Protein AF-A0A377TNX3-F1 (afdb_monomer_lite)

Structure (mmCIF, N/CA/C/O backbone):
data_AF-A0A377TNX3-F1
#
_entry.id   AF-A0A377TNX3-F1
#
loop_
_atom_site.group_PDB
_atom_site.id
_atom_site.type_symbol
_atom_site.label_atom_id
_atom_site.label_alt_id
_atom_site.label_comp_id
_atom_site.label_asym_id
_atom_site.label_entity_id
_atom_site.label_seq_id
_atom_site.pdbx_PDB_ins_code
_atom_site.Cartn_x
_atom_site.Cartn_y
_atom_site.Cartn_z
_atom_site.occupancy
_atom_site.B_iso_or_equiv
_atom_site.auth_seq_id
_atom_site.auth_comp_id
_atom_site.auth_asym_id
_atom_site.auth_atom_id
_atom_site.pdbx_PDB_model_num
ATOM 1 N N . MET A 1 1 ? 7.788 2.798 6.196 1.00 94.25 1 MET A N 1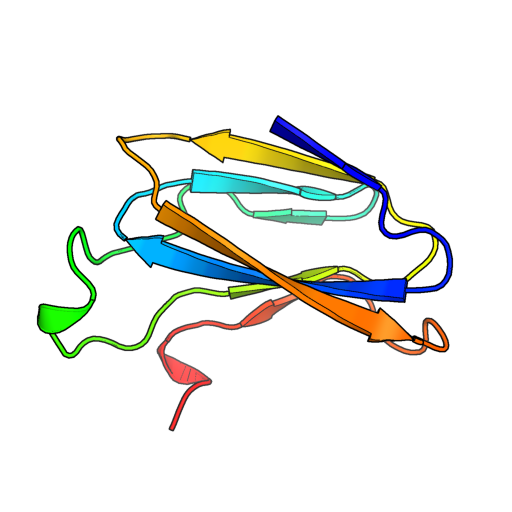
ATOM 2 C CA . MET A 1 1 ? 6.960 4.021 6.331 1.00 94.25 1 MET A CA 1
ATOM 3 C C . MET A 1 1 ? 5.670 3.656 7.044 1.00 94.25 1 MET A C 1
ATOM 5 O O . MET A 1 1 ? 5.141 2.592 6.767 1.00 94.25 1 MET A O 1
ATOM 9 N N . THR A 1 2 ? 5.153 4.513 7.923 1.00 97.56 2 THR A N 1
ATOM 10 C CA . THR A 1 2 ? 3.860 4.301 8.595 1.00 97.56 2 THR A CA 1
ATOM 11 C C . THR A 1 2 ? 2.905 5.431 8.230 1.00 97.56 2 THR A C 1
ATOM 13 O O . THR A 1 2 ? 3.320 6.587 8.216 1.00 97.56 2 THR A O 1
ATOM 16 N N . LEU A 1 3 ? 1.650 5.100 7.931 1.00 97.12 3 LEU A N 1
ATOM 17 C CA . LEU A 1 3 ? 0.58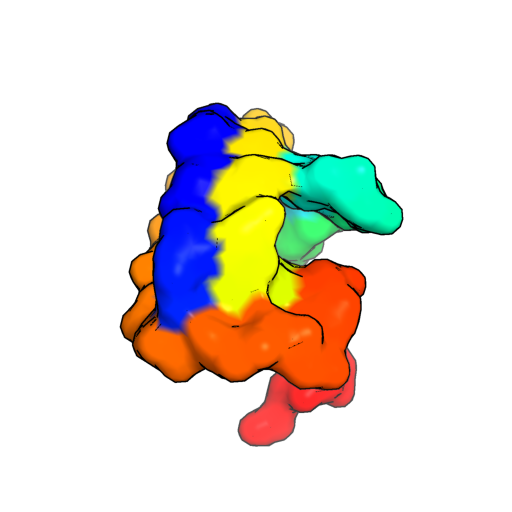1 6.048 7.621 1.00 97.12 3 LEU A CA 1
ATOM 18 C C . LEU A 1 3 ? -0.628 5.769 8.517 1.00 97.12 3 LEU A C 1
ATOM 20 O O . LEU A 1 3 ? -0.892 4.623 8.885 1.00 97.12 3 LEU A O 1
ATOM 24 N N . GLU A 1 4 ? -1.382 6.818 8.819 1.00 97.25 4 GLU A N 1
ATOM 25 C CA . GLU A 1 4 ? -2.666 6.733 9.512 1.00 97.25 4 GLU A CA 1
ATOM 26 C C . GLU A 1 4 ? -3.754 7.258 8.580 1.00 97.25 4 GLU A C 1
ATOM 28 O O . GLU A 1 4 ? -3.600 8.320 7.973 1.00 97.25 4 GLU A O 1
ATOM 33 N N . SER A 1 5 ? -4.837 6.498 8.428 1.00 95.88 5 SER A N 1
ATOM 34 C CA . SER A 1 5 ? -5.924 6.867 7.520 1.00 95.88 5 SER A CA 1
ATOM 35 C C . SER A 1 5 ? -6.902 7.862 8.157 1.00 95.88 5 SER A C 1
ATOM 37 O O . SER A 1 5 ? -7.516 8.661 7.452 1.00 95.88 5 SER A O 1
ATOM 39 N N . GLY A 1 6 ? -6.995 7.903 9.491 1.00 95.50 6 GLY A N 1
ATOM 40 C CA . GLY A 1 6 ? -7.843 8.860 10.206 1.00 95.50 6 GLY A CA 1
ATOM 41 C C . GLY A 1 6 ? -9.316 8.722 9.811 1.00 95.50 6 GLY A C 1
ATOM 42 O O . GLY A 1 6 ? -9.865 7.628 9.794 1.00 95.50 6 GLY A O 1
ATOM 43 N N . ASP A 1 7 ? -9.998 9.814 9.491 1.00 95.50 7 ASP A N 1
ATOM 44 C CA . ASP A 1 7 ? -11.375 9.797 8.967 1.00 95.50 7 ASP A CA 1
ATOM 45 C C . ASP A 1 7 ? -11.453 9.553 7.442 1.00 95.50 7 ASP A C 1
ATOM 47 O O . ASP A 1 7 ? -12.529 9.606 6.838 1.00 95.50 7 ASP A O 1
ATOM 51 N N . ARG A 1 8 ? -10.315 9.269 6.801 1.00 97.12 8 ARG A N 1
ATOM 52 C CA . ARG A 1 8 ? -10.180 9.077 5.356 1.00 97.12 8 ARG A CA 1
ATOM 53 C C . ARG A 1 8 ? -9.898 7.622 5.027 1.00 97.12 8 ARG A C 1
ATOM 55 O O . ARG A 1 8 ? -9.319 6.894 5.813 1.00 97.12 8 ARG A O 1
ATOM 62 N N . GLU A 1 9 ? -10.263 7.202 3.830 1.00 97.62 9 GLU A N 1
ATOM 63 C CA . GLU A 1 9 ? -9.747 5.976 3.228 1.00 97.62 9 GLU A CA 1
ATOM 64 C C . GLU A 1 9 ? -8.528 6.286 2.359 1.00 97.62 9 GLU A C 1
ATOM 66 O O . GLU A 1 9 ? -8.419 7.381 1.792 1.00 97.62 9 GLU A O 1
ATOM 71 N N . LEU A 1 10 ? -7.615 5.319 2.255 1.00 98.12 10 LEU A N 1
ATOM 72 C CA . LEU A 1 10 ? -6.424 5.416 1.418 1.00 98.12 10 LEU A CA 1
ATOM 73 C C .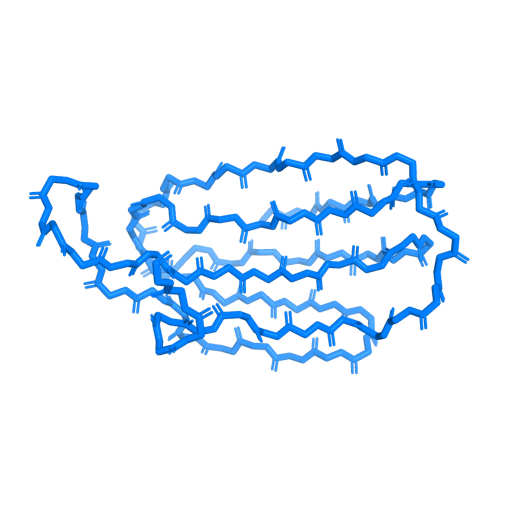 LEU A 1 10 ? -6.439 4.340 0.332 1.00 98.12 10 LEU A C 1
ATOM 75 O O . LEU A 1 10 ? -6.869 3.209 0.553 1.00 98.12 10 LEU A O 1
ATOM 79 N N . CYS A 1 11 ? -5.903 4.683 -0.832 1.00 97.88 11 CYS A N 1
ATOM 80 C CA . CYS A 1 11 ? -5.509 3.727 -1.855 1.00 97.88 11 CYS A CA 1
ATOM 81 C C . CYS A 1 11 ? -4.005 3.883 -2.083 1.00 97.88 11 CYS A C 1
ATOM 83 O O . CYS A 1 11 ? -3.547 4.918 -2.573 1.00 97.88 11 CYS A O 1
ATOM 85 N N . LEU A 1 12 ? -3.245 2.874 -1.664 1.00 98.31 12 LEU A N 1
ATOM 86 C CA . LEU A 1 12 ? -1.798 2.817 -1.824 1.00 98.31 12 LEU A CA 1
ATOM 87 C C . LEU A 1 12 ? -1.499 2.154 -3.162 1.00 98.31 12 LEU A C 1
ATOM 89 O O . LEU A 1 12 ? -1.730 0.958 -3.295 1.00 98.31 12 LEU A O 1
ATOM 93 N N . VAL A 1 13 ? -1.011 2.907 -4.141 1.00 98.19 13 VAL A N 1
ATOM 94 C CA . VAL A 1 13 ? -0.701 2.391 -5.481 1.00 98.19 13 VAL A CA 1
ATOM 95 C C . VAL A 1 13 ? 0.807 2.245 -5.618 1.00 98.19 13 VAL A C 1
ATOM 97 O O . VAL A 1 13 ? 1.540 3.231 -5.506 1.00 98.19 13 VAL A O 1
ATOM 100 N N . LEU A 1 14 ? 1.275 1.028 -5.892 1.00 97.69 14 LEU A N 1
ATOM 101 C CA . LEU A 1 14 ? 2.678 0.762 -6.200 1.00 97.69 14 LEU A CA 1
ATOM 102 C C . LEU A 1 14 ? 2.934 1.204 -7.646 1.00 97.69 14 LEU A C 1
ATOM 104 O O . LEU A 1 14 ? 2.666 0.467 -8.602 1.00 97.69 14 LEU A O 1
ATO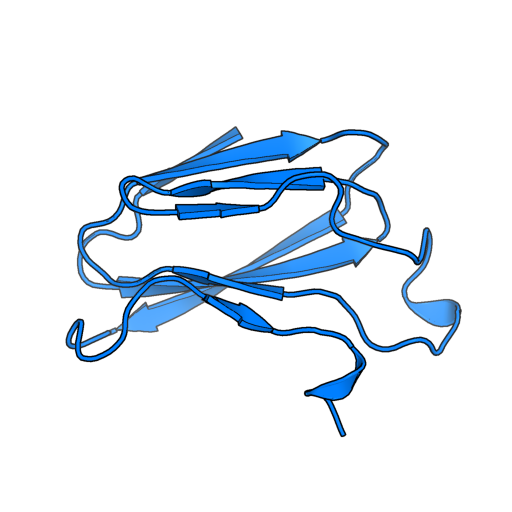M 108 N N . VAL A 1 15 ? 3.402 2.445 -7.815 1.00 97.19 15 VAL A N 1
ATOM 109 C CA . VAL A 1 15 ? 3.681 3.024 -9.135 1.00 97.19 15 VAL A CA 1
ATOM 110 C C . VAL A 1 15 ? 4.866 2.302 -9.767 1.00 97.19 15 VAL A C 1
ATOM 112 O O . VAL A 1 15 ? 4.756 1.892 -10.924 1.00 97.19 15 VAL A O 1
ATOM 115 N N . ALA A 1 16 ? 5.924 2.077 -8.993 1.00 97.12 16 ALA A N 1
ATOM 116 C CA . ALA A 1 16 ? 7.092 1.283 -9.348 1.00 97.12 16 ALA A CA 1
ATOM 117 C C . ALA A 1 16 ? 7.750 0.708 -8.085 1.00 97.12 16 ALA A C 1
ATOM 119 O O . ALA A 1 16 ? 7.726 1.345 -7.034 1.00 97.12 16 ALA A O 1
ATOM 120 N N . GLY A 1 17 ? 8.352 -0.475 -8.197 1.00 97.12 17 GLY A N 1
ATOM 121 C CA . GLY A 1 17 ? 9.039 -1.145 -7.095 1.00 97.12 17 GLY A CA 1
ATOM 122 C C . GLY A 1 17 ? 8.206 -2.217 -6.395 1.00 97.12 17 GLY A C 1
ATOM 123 O O . GLY A 1 17 ? 7.076 -2.528 -6.789 1.00 97.12 17 GLY A O 1
ATOM 124 N N . LEU A 1 18 ? 8.810 -2.795 -5.359 1.00 97.94 18 LEU A N 1
ATOM 125 C CA . LEU A 1 18 ? 8.270 -3.875 -4.545 1.00 97.94 18 LEU A CA 1
ATOM 126 C C . LEU A 1 18 ? 8.084 -3.412 -3.102 1.00 97.94 18 LEU A C 1
ATOM 128 O O . LEU A 1 18 ? 8.916 -2.678 -2.560 1.00 97.94 18 LEU A O 1
ATOM 132 N N . ALA A 1 19 ? 6.995 -3.845 -2.476 1.00 98.38 19 ALA A N 1
ATOM 133 C CA . ALA A 1 19 ? 6.728 -3.529 -1.083 1.00 98.38 19 ALA A CA 1
ATOM 134 C C . ALA A 1 19 ? 5.833 -4.558 -0.402 1.00 98.38 19 ALA A C 1
ATOM 136 O O . ALA A 1 19 ? 4.970 -5.175 -1.022 1.00 98.38 19 ALA A O 1
ATOM 137 N N . SER A 1 20 ? 5.957 -4.630 0.913 1.00 98.44 20 SER A N 1
ATOM 138 C CA . SER A 1 20 ? 5.042 -5.340 1.792 1.00 98.44 20 SER A CA 1
ATOM 139 C C . SER A 1 20 ? 4.195 -4.327 2.562 1.00 98.44 20 SER A C 1
ATOM 141 O O . SER A 1 20 ? 4.710 -3.328 3.069 1.00 98.44 20 SER A O 1
ATOM 143 N N . VAL A 1 21 ? 2.882 -4.551 2.619 1.00 98.44 21 VAL A N 1
ATOM 144 C CA . VAL A 1 21 ? 1.916 -3.635 3.240 1.00 98.44 21 VAL A CA 1
ATOM 145 C C . VAL A 1 21 ? 1.169 -4.354 4.351 1.00 98.44 21 VAL A C 1
ATOM 147 O O . VAL A 1 21 ? 0.492 -5.348 4.110 1.00 98.44 21 VAL A O 1
ATOM 150 N N . LYS A 1 22 ? 1.227 -3.809 5.563 1.00 98.38 22 LYS A N 1
ATOM 151 C CA . LYS A 1 22 ? 0.556 -4.355 6.739 1.00 98.38 22 LYS A CA 1
ATOM 152 C C . LYS A 1 22 ? -0.384 -3.328 7.345 1.00 98.38 22 LYS A C 1
ATOM 154 O O . LYS A 1 22 ? 0.034 -2.234 7.695 1.00 98.38 22 LYS A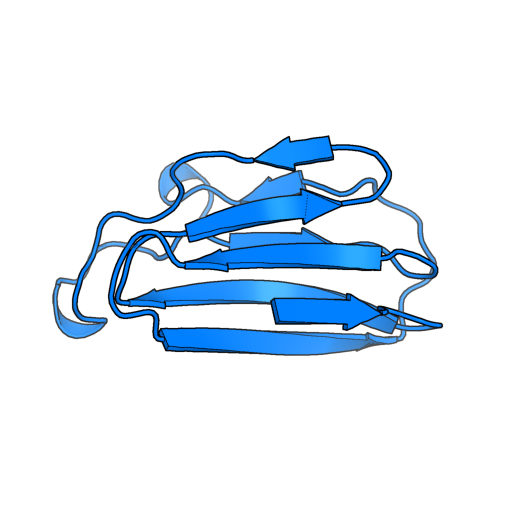 O 1
ATOM 159 N N . THR A 1 23 ? -1.652 -3.681 7.478 1.00 96.62 23 THR A N 1
ATOM 160 C CA . THR A 1 23 ? -2.674 -2.890 8.184 1.00 96.62 23 THR A CA 1
ATOM 161 C C . THR A 1 23 ? -2.896 -3.458 9.586 1.00 96.62 23 THR A C 1
ATOM 163 O O . THR A 1 23 ? -2.294 -4.474 9.945 1.00 96.62 23 THR A O 1
ATOM 166 N N . GLN A 1 24 ? -3.791 -2.873 10.387 1.00 94.50 24 GLN A N 1
ATOM 167 C CA . GLN A 1 24 ? -4.152 -3.478 11.676 1.00 94.50 24 GLN A CA 1
ATOM 168 C C . GLN A 1 24 ? -4.828 -4.850 11.527 1.00 94.50 24 GLN A C 1
ATOM 170 O O . GLN A 1 24 ? -4.792 -5.654 12.459 1.00 94.50 24 GLN A O 1
ATOM 175 N N . HIS A 1 25 ? -5.446 -5.123 10.374 1.00 91.44 25 HIS A N 1
ATOM 176 C CA . HIS A 1 25 ? -6.326 -6.280 10.188 1.00 91.44 25 HIS A CA 1
ATOM 177 C C . HIS A 1 25 ? -5.889 -7.243 9.078 1.00 91.44 25 HIS A C 1
ATOM 179 O O . HIS A 1 25 ? -6.462 -8.325 8.958 1.00 91.44 25 HIS A O 1
ATOM 185 N N . ALA A 1 26 ? -4.896 -6.877 8.270 1.00 95.44 26 ALA A N 1
ATOM 186 C CA . ALA A 1 26 ? -4.434 -7.671 7.136 1.00 95.44 26 ALA A CA 1
ATOM 187 C C . ALA A 1 26 ? -2.948 -7.444 6.844 1.00 95.44 26 ALA A C 1
ATOM 189 O O . ALA A 1 26 ? -2.422 -6.353 7.070 1.00 95.44 26 ALA A O 1
ATOM 190 N N . ASP A 1 27 ? -2.304 -8.470 6.295 1.00 97.75 27 ASP A N 1
ATOM 191 C CA . ASP A 1 27 ? -0.903 -8.467 5.880 1.00 97.75 27 ASP A CA 1
ATOM 192 C C . ASP A 1 27 ? -0.813 -8.854 4.396 1.00 97.75 27 ASP A C 1
ATOM 194 O O . ASP A 1 27 ? -1.414 -9.843 3.965 1.00 97.75 27 ASP A O 1
ATOM 198 N N . PHE A 1 28 ? -0.097 -8.050 3.616 1.00 97.81 28 PHE A N 1
ATOM 199 C CA . PHE A 1 28 ? 0.062 -8.185 2.174 1.00 97.81 28 PHE A CA 1
ATOM 200 C C . PHE A 1 28 ? 1.559 -8.147 1.818 1.00 97.81 28 PHE A C 1
ATOM 202 O O . PHE A 1 28 ? 2.093 -7.079 1.501 1.00 97.81 28 PHE A O 1
ATOM 209 N N . PRO A 1 29 ? 2.262 -9.289 1.885 1.00 97.75 29 PRO A N 1
ATOM 210 C CA . PRO A 1 29 ? 3.694 -9.345 1.617 1.00 97.75 29 PRO A CA 1
ATOM 211 C C . PRO A 1 29 ? 4.006 -9.395 0.114 1.00 97.75 29 PRO A C 1
ATOM 213 O O . PRO A 1 29 ? 3.218 -9.927 -0.671 1.00 97.75 29 PRO A O 1
ATOM 216 N N . ASN A 1 30 ? 5.202 -8.932 -0.262 1.00 95.94 30 ASN A N 1
ATOM 217 C CA . ASN A 1 30 ? 5.793 -9.080 -1.601 1.00 95.94 30 ASN A CA 1
ATOM 218 C C . ASN A 1 30 ? 4.898 -8.573 -2.752 1.00 95.94 30 ASN A C 1
ATOM 220 O O . ASN A 1 30 ? 4.704 -9.262 -3.757 1.00 95.94 30 ASN A O 1
ATOM 224 N N . LEU A 1 31 ? 4.324 -7.381 -2.602 1.00 97.19 31 LEU A N 1
ATOM 225 C CA . LEU A 1 31 ? 3.516 -6.740 -3.637 1.00 97.19 31 LEU A CA 1
ATOM 226 C C . LEU A 1 31 ? 4.390 -6.041 -4.675 1.00 97.19 31 LEU A C 1
ATOM 228 O O . LEU A 1 31 ? 5.498 -5.594 -4.387 1.00 97.19 31 LEU A O 1
ATOM 232 N N . GLY A 1 32 ? 3.827 -5.864 -5.869 1.00 93.81 32 GLY A N 1
ATOM 233 C CA . GLY A 1 32 ? 4.495 -5.199 -6.981 1.00 93.81 32 GLY A CA 1
ATOM 234 C C . GLY A 1 32 ? 4.992 -6.187 -8.032 1.00 93.81 32 GLY A C 1
ATOM 235 O O . GLY A 1 32 ? 5.001 -7.402 -7.847 1.00 93.81 32 GLY A O 1
ATOM 236 N N . LYS A 1 33 ? 5.336 -5.652 -9.202 1.00 93.69 33 LYS A N 1
ATOM 237 C CA . LYS A 1 33 ? 5.878 -6.439 -10.324 1.00 93.69 33 LYS A CA 1
ATOM 238 C C . LYS A 1 33 ? 6.686 -5.588 -11.297 1.00 93.69 33 LYS A C 1
ATOM 240 O O . LYS A 1 33 ? 7.630 -6.090 -11.892 1.00 93.69 33 LYS A O 1
ATOM 245 N N . ARG A 1 34 ? 6.297 -4.323 -11.462 1.00 93.25 34 ARG A N 1
ATOM 246 C CA . ARG A 1 34 ? 6.950 -3.367 -12.357 1.00 93.25 34 ARG A CA 1
ATOM 247 C C . ARG A 1 34 ? 7.914 -2.470 -11.591 1.00 93.25 34 ARG A C 1
ATOM 249 O O . ARG A 1 34 ? 7.582 -1.995 -10.508 1.00 93.25 34 ARG A O 1
ATOM 256 N N . MET A 1 35 ? 9.062 -2.197 -12.190 1.00 93.94 35 MET A N 1
ATOM 257 C CA . MET A 1 35 ? 10.063 -1.233 -11.727 1.00 93.94 35 MET A CA 1
ATOM 258 C C . MET A 1 35 ? 9.909 0.131 -12.411 1.00 93.94 35 MET A C 1
ATOM 260 O O . MET A 1 35 ? 10.581 1.090 -12.046 1.00 93.94 35 MET A O 1
ATOM 264 N N . SER A 1 36 ? 9.013 0.238 -13.393 1.00 94.81 36 SER A N 1
ATOM 265 C CA . SER A 1 36 ? 8.657 1.478 -14.067 1.00 94.81 36 SER A CA 1
ATOM 266 C C . SER A 1 36 ? 7.178 1.489 -14.479 1.00 94.81 36 SER A C 1
ATOM 268 O O . SER A 1 36 ? 6.668 0.482 -14.984 1.00 94.81 36 SER A O 1
ATOM 270 N N . PRO A 1 37 ? 6.466 2.628 -14.364 1.00 91.38 37 PRO A N 1
ATOM 271 C CA . PRO A 1 37 ? 5.096 2.747 -14.871 1.00 91.38 37 PRO A CA 1
ATOM 272 C C . PRO A 1 37 ? 4.996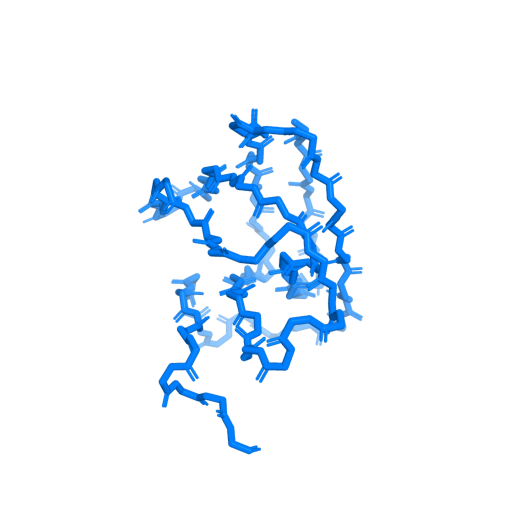 2.558 -16.398 1.00 91.38 37 PRO A C 1
ATOM 274 O O . PRO A 1 37 ? 3.913 2.268 -16.909 1.00 91.38 37 PRO A O 1
ATOM 277 N N . PHE A 1 38 ? 6.108 2.677 -17.134 1.00 93.12 38 PHE A N 1
ATOM 278 C CA . PHE A 1 38 ? 6.156 2.516 -18.591 1.00 93.12 38 PHE A CA 1
ATOM 279 C C . PHE A 1 38 ? 6.179 1.053 -19.062 1.00 93.12 38 PHE A C 1
ATOM 281 O O . PHE A 1 38 ? 6.063 0.805 -20.260 1.00 93.12 38 PHE A O 1
ATOM 288 N N . GLU A 1 39 ? 6.253 0.079 -18.149 1.00 91.25 39 GLU A N 1
ATOM 289 C CA . GLU A 1 39 ? 6.219 -1.360 -18.467 1.00 91.25 39 GLU A CA 1
ATOM 290 C C . GLU A 1 39 ? 4.840 -1.863 -18.932 1.00 91.25 39 GLU A C 1
ATOM 292 O O . GLU A 1 39 ? 4.689 -3.026 -19.299 1.00 91.25 39 GLU A O 1
ATOM 297 N N . ARG A 1 40 ? 3.820 -0.993 -18.949 1.00 88.50 40 ARG A N 1
ATOM 298 C CA . ARG A 1 40 ? 2.453 -1.281 -19.431 1.00 88.50 40 ARG A CA 1
ATOM 299 C C . ARG A 1 40 ? 1.755 -2.454 -18.728 1.00 88.50 40 ARG A C 1
ATOM 301 O O . ARG A 1 40 ? 0.755 -2.956 -19.234 1.00 88.50 40 ARG A O 1
ATOM 308 N N . THR A 1 41 ? 2.225 -2.860 -17.552 1.00 89.88 41 THR A N 1
ATOM 309 C CA . THR A 1 41 ? 1.500 -3.767 -16.657 1.00 89.88 41 THR A CA 1
ATOM 310 C C . THR A 1 41 ? 0.699 -2.953 -15.636 1.00 89.88 41 THR A C 1
ATOM 312 O O . THR A 1 41 ? 1.255 -1.995 -15.077 1.00 89.88 41 THR A O 1
ATOM 315 N N . PRO A 1 42 ? -0.566 -3.311 -15.345 1.00 93.62 42 PRO A N 1
ATOM 316 C CA . PRO A 1 42 ? -1.337 -2.646 -14.299 1.00 93.62 42 PRO A CA 1
ATOM 317 C C . PRO A 1 42 ? -0.621 -2.694 -12.936 1.00 93.62 42 PRO A C 1
ATOM 319 O O . PRO A 1 42 ? 0.110 -3.653 -12.663 1.00 93.62 42 PRO A O 1
ATOM 322 N N . PRO A 1 43 ? -0.765 -1.651 -12.098 1.00 95.25 43 PRO A N 1
ATOM 323 C CA . PRO A 1 43 ? -0.147 -1.620 -10.780 1.00 95.25 43 PRO A CA 1
ATOM 324 C C . PRO A 1 43 ? -0.828 -2.587 -9.810 1.00 95.25 43 PRO A C 1
ATOM 326 O O . PRO A 1 43 ? -1.968 -3.004 -10.009 1.00 95.25 43 PRO A O 1
ATOM 329 N N . TRP A 1 44 ? -0.131 -2.870 -8.714 1.00 97.44 44 TRP A N 1
ATOM 330 C CA . TRP A 1 44 ? -0.751 -3.392 -7.500 1.00 97.44 44 TRP A CA 1
ATOM 331 C C . TRP A 1 44 ? -1.201 -2.222 -6.634 1.00 97.44 44 TRP A C 1
ATOM 333 O O . TRP A 1 44 ? -0.478 -1.225 -6.535 1.00 97.44 44 TRP A O 1
ATOM 343 N N . SER A 1 45 ? -2.346 -2.367 -5.969 1.00 97.88 45 SER A N 1
ATOM 344 C CA . SER A 1 45 ? -2.819 -1.360 -5.020 1.00 97.88 45 SER A CA 1
ATOM 345 C C . SER A 1 45 ? -3.405 -1.984 -3.758 1.00 97.88 45 SER A C 1
ATOM 347 O O . SER A 1 45 ? -3.920 -3.098 -3.790 1.00 97.88 45 SER A O 1
ATOM 349 N N . VAL A 1 46 ? -3.370 -1.260 -2.642 1.00 98.19 46 VAL A N 1
ATOM 350 C CA . VAL A 1 46 ? -4.001 -1.666 -1.379 1.00 98.19 46 VAL A CA 1
ATOM 351 C C . VAL A 1 46 ? -5.014 -0.614 -0.962 1.00 98.19 46 VAL A C 1
ATOM 353 O O . VAL A 1 46 ? -4.671 0.556 -0.793 1.00 98.19 46 VAL A O 1
ATOM 356 N N . TYR A 1 47 ? -6.262 -1.037 -0.775 1.00 97.81 47 TYR A N 1
ATOM 357 C CA . TYR A 1 47 ? -7.281 -0.229 -0.118 1.00 97.81 47 TYR A CA 1
ATOM 358 C C . TYR A 1 47 ? -7.111 -0.331 1.397 1.00 97.81 47 TYR A C 1
ATOM 360 O O . TYR A 1 47 ? -7.061 -1.438 1.939 1.00 97.81 47 TYR A O 1
ATOM 368 N N . VAL A 1 48 ? -7.072 0.818 2.067 1.00 97.81 48 VAL A N 1
ATOM 369 C CA . VAL A 1 48 ? -6.996 0.946 3.523 1.00 97.81 48 VAL A CA 1
ATOM 370 C C . VAL A 1 48 ? -8.229 1.720 4.000 1.00 97.81 48 VAL A C 1
ATOM 372 O O . VAL A 1 48 ? -8.443 2.850 3.545 1.00 97.81 48 VAL A O 1
ATOM 375 N N . PRO A 1 49 ? -9.055 1.145 4.890 1.00 97.50 49 PRO A N 1
ATOM 376 C CA . PRO A 1 49 ? -10.240 1.821 5.397 1.00 97.50 49 PRO A CA 1
ATOM 377 C C . PRO A 1 49 ? -9.874 2.990 6.327 1.00 97.50 49 PRO A C 1
ATOM 379 O O . PRO A 1 49 ? -8.732 3.090 6.783 1.00 97.50 49 PRO A O 1
ATOM 382 N N . PRO A 1 50 ? -10.834 3.875 6.646 1.00 97.19 50 PRO A N 1
ATOM 383 C CA . PRO A 1 50 ? -10.697 4.835 7.735 1.00 97.19 50 PRO A CA 1
ATOM 384 C C . PRO A 1 50 ? -10.430 4.163 9.079 1.00 97.19 50 PRO A C 1
ATOM 386 O O . PRO A 1 50 ? -10.803 3.013 9.298 1.00 97.19 50 PRO A O 1
ATOM 389 N N . GLN A 1 51 ? -9.844 4.939 9.987 1.00 96.38 51 GLN A N 1
ATOM 390 C CA . GLN A 1 51 ? -9.472 4.561 11.350 1.00 96.38 51 GLN A CA 1
ATOM 391 C C . GLN A 1 51 ? -8.492 3.383 11.378 1.00 96.38 51 GLN A C 1
ATOM 393 O O . GLN A 1 51 ? -8.532 2.539 12.273 1.00 96.38 51 GLN A O 1
ATOM 398 N N . ASP A 1 52 ? -7.602 3.341 10.387 1.00 96.56 52 ASP A N 1
ATOM 399 C CA . ASP A 1 52 ? -6.604 2.298 10.231 1.00 96.56 52 ASP A CA 1
ATOM 400 C C . ASP A 1 52 ? -5.176 2.855 10.256 1.00 96.56 52 ASP A C 1
ATOM 402 O O . ASP A 1 52 ? -4.914 4.024 9.953 1.00 96.56 52 ASP A O 1
ATOM 406 N N . LYS A 1 53 ? -4.239 1.984 10.622 1.00 97.19 53 LYS A N 1
ATOM 407 C CA . LYS A 1 53 ? -2.805 2.237 10.617 1.00 97.19 53 LYS A CA 1
ATOM 408 C C . LYS A 1 53 ? -2.154 1.247 9.673 1.00 97.19 53 LYS A C 1
ATOM 410 O O . LYS A 1 53 ? -2.327 0.038 9.821 1.00 97.19 53 LYS A O 1
ATOM 415 N N . VAL A 1 54 ? -1.379 1.765 8.728 1.00 97.62 54 VAL A N 1
ATOM 416 C CA . VAL A 1 54 ? -0.696 0.956 7.722 1.00 97.62 54 VAL A CA 1
ATOM 417 C C . VAL A 1 54 ? 0.810 1.173 7.773 1.00 97.62 54 VAL A C 1
ATOM 419 O O . VAL A 1 54 ? 1.305 2.296 7.842 1.00 97.62 54 VAL A O 1
ATOM 422 N N . GLU A 1 55 ? 1.544 0.075 7.747 1.00 98.44 55 GLU A N 1
ATOM 423 C CA . GLU A 1 55 ? 2.987 0.013 7.625 1.00 98.44 55 GLU A CA 1
ATOM 424 C C . GLU A 1 55 ? 3.341 -0.483 6.224 1.00 98.44 55 GLU A C 1
ATOM 426 O O . GLU A 1 55 ? 2.843 -1.507 5.763 1.00 98.44 55 GLU A O 1
ATOM 431 N N . VAL A 1 56 ? 4.186 0.276 5.534 1.00 98.38 56 VAL A N 1
ATOM 432 C CA . VAL A 1 56 ? 4.715 -0.053 4.213 1.00 98.38 56 VAL A CA 1
ATOM 433 C C . VAL A 1 56 ? 6.213 -0.269 4.342 1.00 98.38 56 VAL A C 1
ATOM 435 O O . VAL A 1 56 ? 6.953 0.664 4.680 1.00 98.38 56 VAL A O 1
ATOM 438 N N . THR A 1 57 ? 6.656 -1.479 4.038 1.00 98.50 57 THR A N 1
ATOM 439 C CA . THR A 1 57 ? 8.066 -1.853 3.955 1.00 98.50 57 THR A CA 1
ATOM 440 C C . THR A 1 57 ? 8.444 -1.929 2.490 1.00 98.50 57 THR A C 1
ATOM 442 O O . THR A 1 57 ? 7.843 -2.689 1.740 1.00 98.50 57 THR A O 1
ATOM 445 N N . ALA A 1 58 ? 9.398 -1.104 2.070 1.00 97.81 58 ALA A N 1
ATOM 446 C CA . ALA A 1 58 ? 9.914 -1.146 0.713 1.00 97.81 58 ALA A CA 1
ATOM 447 C C . ALA A 1 58 ? 10.902 -2.315 0.594 1.00 97.81 58 ALA A C 1
ATOM 449 O O . ALA A 1 58 ? 11.898 -2.349 1.317 1.00 97.81 58 ALA A O 1
ATOM 450 N N . ASP A 1 59 ? 10.610 -3.253 -0.303 1.00 96.50 59 ASP A N 1
ATOM 451 C CA . ASP A 1 59 ? 11.460 -4.416 -0.591 1.00 96.50 59 ASP A CA 1
ATOM 452 C C . ASP A 1 59 ? 12.451 -4.109 -1.743 1.00 96.50 59 ASP A C 1
ATOM 454 O O . ASP A 1 59 ? 13.377 -4.873 -2.014 1.00 96.50 59 ASP A O 1
ATOM 458 N N . SER A 1 60 ? 12.278 -2.956 -2.403 1.00 96.94 60 SER A N 1
ATOM 459 C CA . SER A 1 60 ? 13.186 -2.334 -3.375 1.00 96.94 60 SER A CA 1
ATOM 460 C C . SER A 1 60 ? 13.102 -0.803 -3.287 1.00 96.94 60 SER A C 1
ATOM 462 O O . SER A 1 60 ? 12.331 -0.272 -2.489 1.00 96.94 60 SER A O 1
ATOM 464 N N . ASP A 1 61 ? 13.803 -0.079 -4.168 1.00 96.69 61 ASP A N 1
ATOM 465 C CA . ASP A 1 61 ? 13.453 1.320 -4.450 1.00 96.69 61 ASP A CA 1
ATOM 466 C C . ASP A 1 61 ? 11.970 1.385 -4.841 1.00 96.69 61 ASP A C 1
ATOM 468 O O . ASP A 1 61 ? 11.523 0.629 -5.712 1.00 96.69 61 ASP A O 1
ATOM 472 N N . LEU A 1 62 ? 11.202 2.220 -4.140 1.00 97.81 62 LEU A N 1
ATOM 473 C CA . LEU A 1 62 ? 9.742 2.220 -4.185 1.00 97.81 62 LEU A CA 1
ATOM 474 C C . LEU A 1 62 ? 9.210 3.614 -4.512 1.00 97.81 62 LEU A C 1
ATOM 476 O O . LEU A 1 62 ? 9.451 4.575 -3.781 1.00 97.81 62 LEU A O 1
ATOM 480 N N . GLU A 1 63 ? 8.399 3.690 -5.562 1.00 97.94 63 GLU A N 1
ATOM 481 C CA . GLU A 1 63 ? 7.545 4.832 -5.865 1.00 97.94 63 GLU A CA 1
ATOM 482 C C . GLU A 1 63 ? 6.101 4.476 -5.491 1.00 97.94 63 GLU A C 1
ATOM 484 O O . GLU A 1 63 ? 5.443 3.657 -6.141 1.00 97.94 63 GLU A O 1
ATOM 489 N N . LEU A 1 64 ? 5.607 5.084 -4.411 1.00 98.19 64 LEU A N 1
ATOM 490 C CA . LEU A 1 64 ? 4.278 4.822 -3.865 1.00 98.19 64 LEU A CA 1
ATOM 491 C C . LEU A 1 64 ? 3.401 6.070 -3.970 1.00 98.19 64 LEU A C 1
ATOM 493 O O . LEU A 1 64 ? 3.713 7.102 -3.376 1.00 98.19 64 LEU A O 1
ATOM 497 N N . ALA A 1 65 ? 2.265 5.957 -4.657 1.00 98.12 65 ALA A N 1
ATOM 498 C CA . ALA A 1 65 ? 1.232 6.984 -4.618 1.00 98.12 65 ALA A CA 1
ATOM 499 C C . ALA A 1 65 ? 0.240 6.691 -3.485 1.00 98.12 65 ALA A C 1
ATOM 501 O O . ALA A 1 65 ? -0.281 5.582 -3.368 1.00 98.12 65 ALA A O 1
ATOM 502 N N . VAL A 1 66 ? -0.035 7.704 -2.661 1.00 98.06 66 VAL A N 1
ATOM 503 C CA . VAL A 1 66 ? -0.997 7.634 -1.553 1.00 98.06 66 VAL A CA 1
ATOM 504 C C . VAL A 1 66 ? -2.208 8.489 -1.912 1.00 98.06 66 VAL A C 1
ATOM 506 O O . VAL A 1 66 ? -2.221 9.702 -1.703 1.00 98.06 66 VAL A O 1
ATOM 509 N N . CYS A 1 67 ? -3.231 7.866 -2.490 1.00 97.69 67 CYS A N 1
ATOM 510 C CA . CYS A 1 67 ? -4.486 8.540 -2.809 1.00 97.69 67 CYS A CA 1
ATOM 511 C C . CYS A 1 67 ? -5.395 8.526 -1.576 1.00 97.69 67 CYS A C 1
ATOM 513 O O . CYS A 1 67 ? -5.485 7.497 -0.912 1.00 97.69 67 CYS A O 1
ATOM 515 N N . SER A 1 68 ? -6.086 9.629 -1.268 1.00 97.56 68 SER A N 1
ATOM 516 C CA . SER A 1 68 ? -6.976 9.696 -0.100 1.00 97.56 68 SER A CA 1
ATOM 517 C C . SER A 1 68 ? -8.322 10.340 -0.411 1.00 97.56 68 SER A C 1
ATOM 519 O O . SER A 1 68 ? -8.393 11.321 -1.154 1.00 97.56 68 SER A O 1
ATOM 521 N N . ALA A 1 69 ? -9.379 9.849 0.232 1.00 96.94 69 ALA A N 1
ATOM 522 C CA . ALA A 1 69 ? -10.731 10.401 0.156 1.00 96.94 69 ALA A CA 1
ATOM 523 C C . ALA A 1 69 ? -11.443 10.270 1.515 1.00 96.94 69 ALA A C 1
ATOM 525 O O . ALA A 1 69 ? -11.072 9.405 2.301 1.00 96.94 69 ALA A O 1
ATOM 526 N N . PRO A 1 70 ? -12.454 11.096 1.840 1.00 96.12 70 PRO A N 1
ATOM 527 C CA . PRO A 1 70 ? -13.319 10.829 2.991 1.00 96.12 70 PRO A CA 1
ATOM 528 C C . PRO A 1 70 ? -13.988 9.454 2.846 1.00 96.12 70 PRO A C 1
ATOM 530 O O . PRO A 1 70 ? -14.549 9.166 1.789 1.00 96.12 70 PRO A O 1
ATOM 533 N N . GLY A 1 71 ? -13.953 8.622 3.889 1.00 90.44 71 GLY A N 1
ATOM 534 C CA . GLY A 1 71 ? -14.486 7.258 3.843 1.00 90.44 71 GLY A CA 1
ATOM 535 C C . GLY A 1 71 ? -15.452 6.974 4.991 1.00 90.44 71 GLY A C 1
ATOM 536 O O . GLY A 1 71 ? -15.303 7.498 6.089 1.00 90.44 71 GLY A O 1
ATOM 537 N N . LYS A 1 72 ? -16.451 6.116 4.755 1.00 90.38 72 LYS A N 1
ATOM 538 C CA . LYS A 1 72 ? -17.411 5.684 5.795 1.00 90.38 72 LYS A CA 1
ATOM 539 C C . LYS A 1 72 ? -16.994 4.405 6.533 1.00 90.38 72 LYS A C 1
ATOM 541 O O . LYS A 1 72 ? -17.683 4.004 7.462 1.00 90.38 72 LYS A O 1
ATOM 546 N N . GLY A 1 73 ? -15.921 3.739 6.094 1.00 88.81 73 GLY A N 1
ATOM 547 C CA . GLY A 1 73 ? -15.452 2.479 6.690 1.00 88.81 73 GLY A CA 1
ATOM 548 C C . GLY A 1 73 ? -16.341 1.271 6.402 1.00 88.81 73 GLY A C 1
ATOM 549 O O . GLY A 1 73 ? -16.423 0.353 7.207 1.00 88.81 73 GLY A O 1
ATOM 550 N N . SER A 1 74 ? -17.025 1.258 5.257 1.00 91.62 74 SER A N 1
ATOM 551 C CA . SER A 1 74 ? -17.941 0.168 4.888 1.00 91.62 74 SER A CA 1
ATOM 552 C C . SER A 1 74 ? -17.243 -1.089 4.355 1.00 91.62 74 SER A C 1
ATOM 554 O O . SER A 1 74 ? -17.907 -2.101 4.149 1.00 91.62 74 SER A O 1
ATOM 556 N N . PHE A 1 75 ? -15.932 -1.036 4.108 1.00 93.88 75 PHE A N 1
ATOM 557 C CA . PHE A 1 75 ? -15.174 -2.126 3.498 1.00 93.88 75 PHE A CA 1
ATOM 558 C C . PHE A 1 75 ? -13.901 -2.432 4.289 1.00 93.88 75 PHE A C 1
ATOM 560 O O . PHE A 1 75 ? -13.286 -1.504 4.811 1.00 93.88 75 PHE A O 1
ATOM 567 N N . PRO A 1 76 ? -13.472 -3.704 4.353 1.00 95.56 76 PRO A N 1
ATOM 568 C CA . PRO A 1 76 ? -12.201 -4.061 4.964 1.00 95.56 76 PRO A CA 1
ATOM 569 C C . PRO A 1 76 ? -11.024 -3.662 4.070 1.00 95.56 76 PRO A C 1
ATOM 571 O O . PRO A 1 76 ? -11.177 -3.492 2.852 1.00 95.56 76 PRO A O 1
ATOM 574 N N . ALA A 1 77 ? -9.837 -3.590 4.676 1.00 97.25 77 ALA A N 1
ATOM 575 C CA . ALA A 1 77 ? -8.585 -3.512 3.938 1.00 97.25 77 ALA A CA 1
ATOM 576 C C . ALA A 1 77 ? -8.491 -4.672 2.939 1.00 97.25 77 ALA A C 1
ATOM 578 O O . ALA A 1 77 ? -8.792 -5.821 3.275 1.00 97.25 77 ALA A O 1
ATOM 579 N N . ARG A 1 78 ? -8.096 -4.376 1.699 1.00 97.31 78 ARG A N 1
ATOM 580 C CA . ARG A 1 78 ? -7.995 -5.396 0.651 1.00 97.31 78 ARG A CA 1
ATOM 581 C C . ARG A 1 78 ? -6.944 -5.059 -0.387 1.00 97.31 78 ARG A C 1
ATOM 583 O O . ARG A 1 78 ? -6.686 -3.893 -0.685 1.00 97.31 78 ARG A O 1
ATOM 590 N N . LEU A 1 79 ? -6.411 -6.116 -0.979 1.00 97.56 79 LEU A N 1
ATOM 591 C CA . LEU A 1 79 ? -5.542 -6.042 -2.138 1.00 97.56 79 LEU A CA 1
ATOM 592 C C . LEU A 1 79 ? -6.377 -5.847 -3.406 1.00 97.56 79 LEU A C 1
ATOM 594 O O . LEU A 1 79 ? -7.399 -6.507 -3.577 1.00 97.56 79 LEU A O 1
ATOM 598 N N . ILE A 1 80 ? -5.924 -4.958 -4.279 1.00 97.19 80 ILE A N 1
ATOM 599 C CA . ILE A 1 80 ? -6.434 -4.764 -5.635 1.00 97.19 80 ILE A CA 1
ATOM 600 C C . ILE A 1 80 ? -5.314 -5.225 -6.560 1.00 97.19 80 ILE A C 1
ATOM 602 O O . ILE A 1 80 ? -4.256 -4.589 -6.642 1.00 97.19 80 ILE A O 1
ATOM 606 N N . ARG A 1 81 ? -5.508 -6.386 -7.181 1.00 95.81 81 ARG A N 1
ATOM 607 C CA . ARG A 1 81 ? -4.476 -7.026 -7.995 1.00 95.81 81 ARG A CA 1
ATOM 608 C C . ARG A 1 81 ? -4.500 -6.469 -9.414 1.00 95.81 81 ARG A C 1
ATOM 610 O O . ARG A 1 81 ? -5.531 -5.957 -9.844 1.00 95.81 81 ARG A O 1
ATOM 617 N N . PRO A 1 82 ? -3.416 -6.636 -10.188 1.00 93.88 82 PRO A N 1
ATOM 618 C CA . PRO A 1 82 ? -3.413 -6.269 -11.599 1.00 93.88 82 PRO A CA 1
ATOM 619 C C . PRO A 1 82 ? -4.557 -6.904 -12.404 1.00 93.88 82 PRO A C 1
ATOM 621 O O . PRO A 1 82 ? -5.035 -6.283 -13.344 1.00 93.88 82 PRO A O 1
ATOM 624 N N . GLU A 1 83 ? -5.010 -8.112 -12.037 1.00 93.31 83 GLU A N 1
ATOM 625 C CA . GLU A 1 83 ? -6.155 -8.786 -12.674 1.00 93.31 83 GLU A CA 1
ATOM 626 C C . GLU A 1 83 ? -7.517 -8.122 -12.402 1.00 93.31 83 GLU A C 1
ATOM 628 O O . GLU A 1 83 ? -8.453 -8.326 -13.171 1.00 93.31 83 GLU A O 1
ATOM 633 N N . ASP A 1 84 ? -7.615 -7.299 -11.355 1.00 92.81 84 ASP A N 1
ATOM 634 C CA . ASP A 1 84 ? -8.827 -6.558 -10.988 1.00 92.81 84 ASP A CA 1
ATOM 635 C C . ASP A 1 84 ? -8.885 -5.167 -11.656 1.00 92.81 84 ASP A C 1
ATOM 637 O O . ASP A 1 84 ? -9.825 -4.402 -11.429 1.00 92.81 84 ASP A O 1
ATOM 641 N N . VAL A 1 85 ? -7.867 -4.808 -12.451 1.00 84.94 85 VAL A N 1
ATOM 642 C CA . VAL A 1 85 ? -7.684 -3.484 -13.066 1.00 84.94 85 VAL A CA 1
ATOM 643 C C . VAL A 1 85 ? -7.827 -3.596 -14.589 1.00 84.94 85 VAL A C 1
ATOM 645 O O . VAL A 1 85 ? -7.043 -4.296 -15.231 1.00 84.94 85 VAL A O 1
ATOM 648 N N . GLY A 1 86 ? -8.810 -2.890 -15.164 1.00 72.25 86 GLY A N 1
ATOM 649 C CA . GLY A 1 86 ? -9.162 -2.913 -16.594 1.00 72.25 86 GLY A CA 1
ATOM 650 C C . GLY A 1 86 ? -9.258 -1.535 -17.227 1.00 72.25 86 GLY A C 1
ATOM 651 O O . GLY A 1 86 ? -9.688 -0.594 -16.522 1.00 72.25 86 GLY A O 1
#

Sequence (86 aa):
MTLESGDRELCLVLVAGLASVKTQHADFPNLGKRMSPFERTPPWSVYVPPQDKVEVTADSDLELAVCSAPGKGSFPARLIRPEDVG

pLDDT: mean 95.63, std 3.72, range [72.25, 98.5]

Radius of gyration: 12.23 Å; chains: 1; bounding box: 31×20×31 Å

Secondary structure (DSSP, 8-state):
-EEE-TTEEEEEEEEES-EEEE-SS-EEEEE---SSGGG-PPPEEEEE-TT-EEEEEESSS-EEEEEEEE----S--EEE-GGG--

Foldseek 3Di:
DKDAQAQKKKKKWFQAAWKWKDKPVDTRHTAFDHRHNVVPQGIKIKIAAHRMMMDIGGPDPTDIDIDIDRHPRPDHIDICDSVNPD

InterPro domains:
  IPR011051 RmlC-like cupin domain superfamily [SSF51182] (4-85)
  IPR014710 RmlC-like jelly roll fold [G3DSA:2.60.120.10] (1-85)
  IPR021120 KduI/IolB isomerase [PF04962] (2-85)
  IPR024203 5-deoxy-glucuronate isomerase, IolB [PTHR39193] (2-86)

Organism: Klebsiella pneumoniae (NCBI:txid573)